Protein AF-A8DUS4-F1 (afdb_monomer_lite)

Sequence (116 aa):
LPGFLPTSLAGSRVEILASVLPTSLAGFRVEILASVLPTSLAGFRVEILASVLPTSLAGSRFEILASVLPTSLAGFRVEILASVLPTSLAGSRVEILASVLPTSLAGSRVEILASF

Organism: Nematostella vectensis (NCBI:txid45351)

Radius of gyration: 13.46 Å; chains: 1; bounding box: 34×23×40 Å

Foldseek 3Di:
DPEDEAQEAEDDEDEEDEHYEHQEYEAYEYEEYEEYEHQEYECYEYEAYEEYEYQEYENYEYAEYAEYEYQYYYNYEYAYAYEYEYAEYYCEEEHYCDDYHYVYYDNYDYHHNPDD

Secondary structure (DSSP, 8-state):
---B--SEEE--EEEEE--B--SEEES-EEEEES-B--SEEES-EEEEES-B--SEEES-EEEEESEE--SEEES-EEEESSEE--SEEES-EEEESS-B--SEEES-EEEE----

Structure (mmCIF, N/CA/C/O backbone):
data_AF-A8DUS4-F1
#
_entry.id   AF-A8DUS4-F1
#
loop_
_atom_site.group_PDB
_atom_site.id
_atom_site.type_symbol
_atom_site.label_atom_id
_atom_site.label_alt_id
_atom_site.label_comp_id
_atom_site.label_asym_id
_atom_site.label_entity_id
_atom_site.label_seq_id
_atom_site.pdbx_PDB_ins_code
_atom_site.Cartn_x
_atom_site.Cartn_y
_atom_site.Cartn_z
_atom_site.occupancy
_atom_site.B_iso_or_equiv
_atom_site.auth_seq_id
_atom_site.auth_comp_id
_atom_site.auth_asym_id
_atom_site.auth_atom_id
_atom_site.pdbx_PDB_model_num
ATOM 1 N N . LEU A 1 1 ? 17.129 16.583 -9.241 1.00 42.09 1 LEU A N 1
ATOM 2 C CA . LEU A 1 1 ? 17.591 15.274 -9.754 1.00 42.09 1 LEU A CA 1
ATOM 3 C C . LEU A 1 1 ? 16.783 14.931 -11.000 1.00 42.09 1 LEU A C 1
ATOM 5 O O . LEU A 1 1 ? 15.580 15.171 -10.967 1.00 42.09 1 LEU A O 1
ATOM 9 N N . PRO A 1 2 ? 17.407 14.447 -12.085 1.00 43.09 2 PRO A N 1
ATOM 10 C CA . PRO A 1 2 ? 16.682 14.018 -13.277 1.00 43.09 2 PRO A CA 1
ATOM 11 C C . PRO A 1 2 ? 15.841 12.785 -12.920 1.00 43.09 2 PRO A C 1
ATOM 13 O O . PRO A 1 2 ? 16.348 11.842 -12.317 1.00 43.09 2 PRO A O 1
ATOM 16 N N . GLY A 1 3 ? 14.541 12.834 -13.212 1.00 52.91 3 GLY A N 1
ATOM 17 C CA . GLY A 1 3 ? 13.609 11.753 -12.902 1.00 52.91 3 GLY A CA 1
ATOM 18 C C . GLY A 1 3 ? 13.905 10.513 -13.740 1.00 52.91 3 GLY A C 1
ATOM 19 O O . GLY A 1 3 ? 14.060 10.597 -14.956 1.00 52.91 3 GLY A O 1
ATOM 20 N N . PHE A 1 4 ? 13.983 9.358 -13.086 1.00 60.66 4 PHE A N 1
ATOM 21 C CA . PHE A 1 4 ? 14.087 8.066 -13.751 1.00 60.66 4 PHE A CA 1
ATOM 22 C C . PHE A 1 4 ? 12.674 7.627 -14.177 1.00 60.66 4 PHE A C 1
ATOM 24 O O . PHE A 1 4 ? 11.815 7.420 -13.314 1.00 60.66 4 PHE A O 1
ATOM 31 N N . LEU A 1 5 ? 12.432 7.527 -15.495 1.00 64.56 5 LEU A N 1
ATOM 32 C CA . LEU A 1 5 ? 11.129 7.197 -16.111 1.00 64.56 5 LEU A CA 1
ATOM 33 C C . LEU A 1 5 ? 11.109 5.825 -16.822 1.00 64.56 5 LEU A C 1
ATOM 35 O O . LEU A 1 5 ? 10.862 5.752 -18.027 1.00 64.56 5 LEU A O 1
ATOM 39 N N . PRO A 1 6 ? 11.406 4.715 -16.135 1.00 69.25 6 PRO A N 1
ATOM 40 C CA . PRO A 1 6 ? 11.277 3.390 -16.728 1.00 69.25 6 PRO A CA 1
ATOM 41 C C . PRO A 1 6 ? 9.799 2.969 -16.769 1.00 69.25 6 PRO A C 1
ATOM 43 O O . PRO A 1 6 ? 9.043 3.231 -15.842 1.00 69.25 6 PRO A O 1
ATOM 46 N N . THR A 1 7 ? 9.360 2.266 -17.809 1.00 77.38 7 THR A N 1
ATOM 47 C CA . THR A 1 7 ? 7.965 1.796 -17.928 1.00 77.38 7 THR A CA 1
ATOM 48 C C . THR A 1 7 ? 7.588 0.796 -16.832 1.00 77.38 7 THR A C 1
ATOM 50 O O . THR A 1 7 ? 6.485 0.842 -16.293 1.00 77.38 7 THR A O 1
ATOM 53 N N . SER A 1 8 ? 8.511 -0.091 -16.462 1.00 77.12 8 SER A N 1
ATOM 54 C CA . SER A 1 8 ? 8.323 -1.063 -15.387 1.00 77.12 8 SER A CA 1
ATOM 55 C C . SER A 1 8 ? 9.637 -1.307 -14.666 1.00 77.12 8 SER A C 1
ATOM 57 O O . SER A 1 8 ? 10.679 -1.444 -15.304 1.00 77.12 8 SER A O 1
ATOM 59 N N . LEU A 1 9 ? 9.574 -1.411 -13.343 1.00 75.62 9 LEU A N 1
ATOM 60 C CA . LEU A 1 9 ? 10.699 -1.789 -12.497 1.00 75.62 9 LEU A CA 1
ATOM 61 C C . LEU A 1 9 ? 10.341 -3.043 -11.709 1.00 75.62 9 LEU A C 1
ATOM 63 O O . LEU A 1 9 ? 9.258 -3.110 -11.125 1.00 75.62 9 LEU A O 1
ATOM 67 N N . ALA A 1 10 ? 11.251 -4.020 -11.697 1.00 79.19 10 ALA A N 1
ATOM 68 C CA . ALA A 1 10 ? 11.088 -5.280 -10.981 1.00 79.19 10 ALA A CA 1
ATOM 69 C C . ALA A 1 10 ? 12.379 -5.708 -10.256 1.00 79.19 10 ALA A C 1
ATOM 71 O O . ALA A 1 10 ? 13.431 -5.797 -10.886 1.00 79.19 10 ALA A O 1
ATOM 72 N N . GLY A 1 11 ? 12.264 -6.042 -8.964 1.00 72.12 11 GLY A N 1
ATOM 73 C CA . GLY A 1 11 ? 13.269 -6.789 -8.194 1.00 72.12 11 GLY A CA 1
ATOM 74 C C . GLY A 1 11 ? 14.458 -6.009 -7.600 1.00 72.12 11 GLY A C 1
ATOM 75 O O . GLY A 1 11 ? 14.926 -5.018 -8.151 1.00 72.12 11 GLY A O 1
ATOM 76 N N . SER A 1 12 ? 15.015 -6.579 -6.518 1.00 74.56 12 SER A N 1
ATOM 77 C CA . SER A 1 12 ? 16.177 -6.154 -5.694 1.00 74.56 12 SER A CA 1
ATOM 78 C C . SER A 1 12 ? 15.873 -5.290 -4.454 1.00 74.56 12 SER A C 1
ATOM 80 O O . SER A 1 12 ? 14.790 -4.727 -4.290 1.00 74.56 12 SER A O 1
ATOM 82 N N . ARG A 1 13 ? 16.847 -5.241 -3.529 1.00 79.06 13 ARG A N 1
ATOM 83 C CA . ARG A 1 13 ? 16.855 -4.357 -2.350 1.00 79.06 13 ARG A CA 1
ATOM 84 C C . ARG A 1 13 ? 17.469 -3.018 -2.748 1.00 79.06 13 ARG A C 1
ATOM 86 O O . ARG A 1 13 ? 18.525 -3.003 -3.373 1.00 79.06 13 ARG A O 1
ATOM 93 N N . VAL A 1 14 ? 16.824 -1.919 -2.373 1.00 75.56 14 VAL A N 1
ATOM 94 C CA . VAL A 1 14 ? 17.319 -0.562 -2.623 1.00 75.56 14 VAL A CA 1
ATOM 95 C C . VAL A 1 14 ? 17.349 0.213 -1.312 1.00 75.56 14 VAL A C 1
ATOM 97 O O . VAL A 1 14 ? 16.398 0.165 -0.538 1.00 75.56 14 VAL A O 1
ATOM 100 N N . GLU A 1 15 ? 18.451 0.906 -1.049 1.00 75.19 15 GLU A N 1
ATOM 101 C CA . GLU A 1 15 ? 18.667 1.609 0.221 1.00 75.19 15 GLU A CA 1
ATOM 102 C C . GLU A 1 15 ? 18.033 3.008 0.195 1.00 75.19 15 GLU A C 1
ATOM 104 O O . GLU A 1 15 ? 17.242 3.350 1.072 1.00 75.19 15 GLU A O 1
ATOM 109 N N . ILE A 1 16 ? 18.281 3.783 -0.870 1.00 71.00 16 ILE A N 1
ATOM 110 C CA . ILE A 1 16 ? 17.728 5.132 -1.051 1.00 71.00 16 ILE A CA 1
ATOM 111 C C . ILE A 1 16 ? 17.174 5.289 -2.468 1.00 71.00 16 ILE A C 1
ATOM 113 O O . ILE A 1 16 ? 17.897 5.131 -3.452 1.00 71.00 16 ILE A O 1
ATOM 117 N N . LEU A 1 17 ? 15.896 5.665 -2.573 1.00 70.94 17 LEU A N 1
ATOM 118 C CA . LEU A 1 17 ? 15.265 6.100 -3.824 1.00 70.94 17 LEU A CA 1
ATOM 119 C C . LEU A 1 17 ? 14.728 7.527 -3.689 1.00 70.94 17 LEU A C 1
ATOM 121 O O . LEU A 1 17 ? 13.789 7.807 -2.940 1.00 70.94 17 LEU A O 1
ATOM 125 N N . ALA A 1 18 ? 15.319 8.438 -4.462 1.00 68.00 18 ALA A N 1
ATOM 126 C CA . ALA A 1 18 ? 14.895 9.828 -4.550 1.00 68.00 18 ALA A CA 1
ATOM 127 C C . ALA A 1 18 ? 14.072 10.046 -5.829 1.00 68.00 18 ALA A C 1
ATOM 129 O O . ALA A 1 18 ? 14.643 10.255 -6.892 1.00 68.00 18 ALA A O 1
ATOM 130 N N . SER A 1 19 ? 12.740 10.039 -5.699 1.00 73.75 19 SER A N 1
ATOM 131 C CA . SER A 1 19 ? 11.755 10.286 -6.769 1.00 73.75 19 SER A CA 1
ATOM 132 C C . SER A 1 19 ? 11.788 9.291 -7.941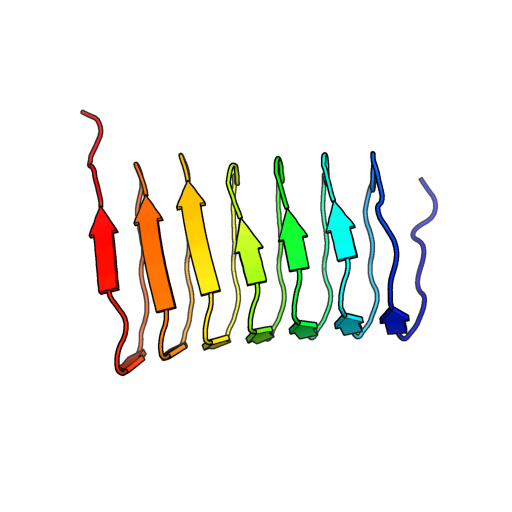 1.00 73.75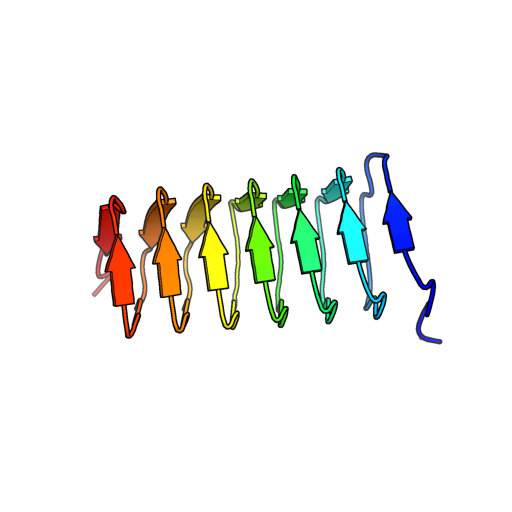 19 SER A C 1
ATOM 134 O O . SER A 1 19 ? 12.717 9.280 -8.746 1.00 73.75 19 SER A O 1
ATOM 136 N N . VAL A 1 20 ? 10.734 8.483 -8.091 1.00 74.12 20 VAL A N 1
ATOM 137 C CA . VAL A 1 20 ? 10.573 7.557 -9.232 1.00 74.12 20 VAL A CA 1
ATOM 138 C C . VAL A 1 20 ? 9.187 7.716 -9.847 1.00 74.12 20 VAL A C 1
ATOM 140 O O . VAL A 1 20 ? 8.191 7.788 -9.122 1.00 74.12 20 VAL A O 1
ATOM 143 N N . LEU A 1 21 ? 9.118 7.708 -11.182 1.00 81.62 21 LEU A N 1
ATOM 144 C CA . LEU A 1 21 ? 7.865 7.823 -11.934 1.00 81.62 21 LEU A CA 1
ATOM 145 C C . LEU A 1 21 ? 7.737 6.717 -13.010 1.00 81.62 21 LEU A C 1
ATOM 147 O O . LEU A 1 21 ? 7.793 7.008 -14.205 1.00 81.62 21 LEU A O 1
ATOM 151 N N . PRO A 1 22 ? 7.605 5.437 -12.614 1.00 79.00 22 PRO A N 1
ATOM 152 C CA . PRO A 1 22 ? 7.348 4.335 -13.536 1.00 79.00 22 PRO A CA 1
ATOM 153 C C . PRO A 1 22 ? 5.861 4.018 -13.673 1.00 79.00 22 PRO A C 1
ATOM 155 O O . PRO A 1 22 ? 5.086 4.328 -12.784 1.00 79.00 22 PRO A O 1
ATOM 158 N N . THR A 1 23 ? 5.426 3.319 -14.721 1.00 84.94 23 THR A N 1
ATOM 159 C CA . THR A 1 23 ? 4.019 2.874 -14.801 1.00 84.94 23 THR A CA 1
ATOM 160 C C . THR A 1 23 ? 3.720 1.781 -13.772 1.00 84.94 23 THR A C 1
ATOM 162 O O . THR A 1 23 ? 2.676 1.805 -13.117 1.00 84.94 23 THR A O 1
ATOM 165 N N . SER A 1 24 ? 4.650 0.840 -13.586 1.00 82.50 24 SER A N 1
ATOM 166 C CA . SER A 1 24 ? 4.521 -0.233 -12.600 1.00 82.50 24 SER A CA 1
ATOM 167 C C . SER A 1 24 ? 5.814 -0.468 -11.824 1.00 82.50 24 SER A C 1
ATOM 169 O O . SER A 1 24 ? 6.909 -0.480 -12.386 1.00 82.50 24 SER A O 1
ATOM 171 N N . LEU A 1 25 ? 5.672 -0.674 -10.518 1.00 81.75 25 LEU A N 1
ATOM 172 C CA . LEU A 1 25 ? 6.722 -1.172 -9.640 1.00 81.75 25 LEU A CA 1
ATOM 173 C C . LEU A 1 25 ? 6.248 -2.542 -9.119 1.00 81.75 25 LEU A C 1
ATOM 175 O O . LEU A 1 25 ? 5.109 -2.645 -8.649 1.00 81.75 25 LEU A O 1
ATOM 179 N N . ALA A 1 26 ? 7.104 -3.574 -9.174 1.00 85.31 26 ALA A N 1
ATOM 180 C CA . ALA A 1 26 ? 6.854 -4.912 -8.609 1.00 85.31 26 ALA A CA 1
ATOM 181 C C . ALA A 1 26 ? 8.046 -5.463 -7.786 1.00 85.31 26 ALA A C 1
ATOM 183 O O . ALA A 1 26 ? 9.174 -5.498 -8.271 1.00 85.31 26 ALA A O 1
ATOM 184 N N . GLY A 1 27 ? 7.809 -5.956 -6.565 1.00 81.44 27 GLY A N 1
ATOM 185 C CA . GLY A 1 27 ? 8.754 -6.840 -5.862 1.00 81.44 27 GLY A CA 1
ATOM 186 C C . GLY A 1 27 ? 10.061 -6.218 -5.341 1.00 81.44 27 GLY A C 1
ATOM 187 O O . GLY A 1 27 ? 11.110 -6.843 -5.493 1.00 81.44 27 GLY A O 1
ATOM 188 N N . PHE A 1 28 ? 10.034 -5.028 -4.725 1.00 78.62 28 PHE A N 1
ATOM 189 C CA . PHE A 1 28 ? 11.232 -4.445 -4.091 1.00 78.62 28 PHE A CA 1
ATOM 190 C C . PHE A 1 28 ? 11.110 -4.370 -2.573 1.00 78.62 28 PHE A C 1
ATOM 192 O O . PHE A 1 28 ? 10.020 -4.285 -2.000 1.00 78.62 28 PHE A O 1
ATOM 199 N N . ARG A 1 29 ? 12.278 -4.288 -1.935 1.00 81.81 29 ARG A N 1
ATOM 200 C CA . ARG A 1 29 ? 12.421 -3.824 -0.558 1.00 81.81 29 ARG A CA 1
ATOM 201 C C . ARG A 1 29 ? 13.162 -2.490 -0.561 1.00 81.81 29 ARG A C 1
ATOM 203 O O . ARG A 1 29 ? 14.291 -2.448 -1.049 1.00 81.81 29 ARG A O 1
ATOM 210 N N . VAL A 1 30 ? 12.539 -1.441 -0.027 1.00 77.06 30 VAL A N 1
ATOM 211 C CA . VAL A 1 30 ? 13.146 -0.106 0.076 1.00 77.06 30 VAL A CA 1
ATOM 212 C C . VAL A 1 30 ? 13.251 0.331 1.530 1.00 77.06 30 VAL A C 1
ATOM 214 O O . VAL A 1 30 ? 12.310 0.150 2.297 1.00 77.06 30 VAL A O 1
ATOM 217 N N . GLU A 1 31 ? 14.389 0.905 1.905 1.00 76.62 31 GLU A N 1
ATOM 218 C CA . GLU A 1 31 ? 14.610 1.415 3.260 1.00 76.62 31 GLU A CA 1
ATOM 219 C C . GLU A 1 31 ? 14.179 2.882 3.382 1.00 76.62 31 GLU A C 1
ATOM 221 O O . GLU A 1 31 ? 13.344 3.190 4.226 1.00 76.62 31 GLU A O 1
ATOM 226 N N . ILE A 1 32 ? 14.646 3.764 2.487 1.00 71.94 32 ILE A N 1
ATOM 227 C CA . ILE A 1 32 ? 14.253 5.181 2.458 1.00 71.94 32 ILE A CA 1
ATOM 228 C C . ILE A 1 32 ? 13.751 5.579 1.070 1.00 71.94 32 ILE A C 1
ATOM 230 O O . ILE A 1 32 ? 14.452 5.437 0.062 1.00 71.94 32 ILE 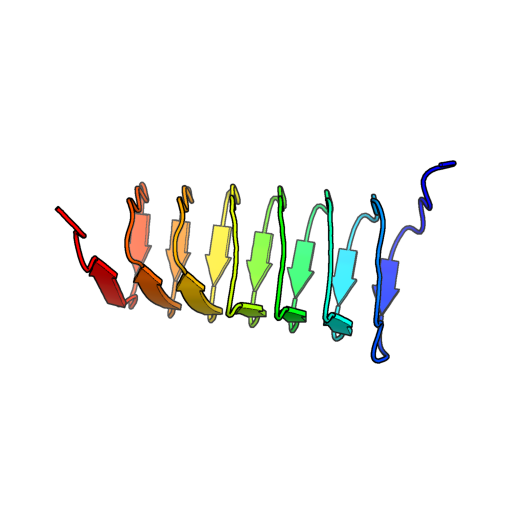A O 1
ATOM 234 N N . LEU A 1 33 ? 12.542 6.142 1.018 1.00 73.88 33 LEU A N 1
ATOM 235 C CA . LEU A 1 33 ? 11.939 6.602 -0.229 1.00 73.88 33 LEU A CA 1
ATOM 236 C C . LEU A 1 33 ? 11.242 7.962 -0.056 1.00 73.88 33 LEU A C 1
ATOM 238 O O . LEU A 1 33 ? 10.321 8.122 0.741 1.00 73.88 33 LEU A O 1
ATOM 242 N N . ALA A 1 34 ? 11.674 8.969 -0.817 1.00 73.00 34 ALA A N 1
ATOM 243 C CA . ALA A 1 34 ? 11.150 10.332 -0.665 1.00 73.00 34 ALA A CA 1
ATOM 244 C C . ALA A 1 34 ? 9.817 10.558 -1.405 1.00 73.00 34 ALA A C 1
ATOM 246 O O . ALA A 1 34 ? 8.913 11.201 -0.880 1.00 73.00 34 ALA A O 1
ATOM 247 N N . SER A 1 35 ? 9.686 10.054 -2.634 1.00 77.12 35 SER A N 1
ATOM 248 C CA . SER A 1 35 ? 8.469 10.206 -3.440 1.00 77.12 35 SER A CA 1
ATOM 249 C C . SER A 1 35 ? 8.392 9.135 -4.527 1.00 77.12 35 SER A C 1
ATOM 251 O O . SER A 1 35 ? 9.412 8.807 -5.137 1.00 77.12 35 SER A O 1
ATOM 253 N N . VAL A 1 36 ? 7.202 8.590 -4.779 1.00 78.69 36 VAL A N 1
ATOM 254 C CA . VAL A 1 36 ? 6.940 7.613 -5.848 1.00 78.69 36 VAL A CA 1
ATOM 255 C C . VAL A 1 36 ? 5.540 7.831 -6.417 1.00 78.69 36 VAL A C 1
ATOM 257 O O . VAL A 1 36 ? 4.574 7.968 -5.664 1.00 78.69 36 VAL A O 1
ATOM 260 N N . LEU 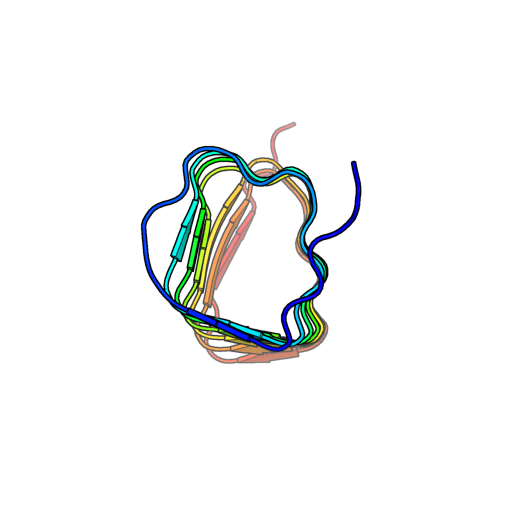A 1 37 ? 5.432 7.858 -7.749 1.00 83.50 37 LEU A N 1
ATOM 261 C CA . LEU A 1 37 ? 4.173 8.153 -8.448 1.00 83.50 37 LEU A CA 1
ATOM 262 C C . LEU A 1 37 ? 3.802 7.139 -9.565 1.00 83.50 37 LEU A C 1
ATOM 264 O O . LEU A 1 37 ? 3.581 7.539 -10.705 1.00 83.50 37 LEU A O 1
ATOM 268 N N . PRO A 1 38 ? 3.756 5.819 -9.297 1.00 82.88 38 PRO A N 1
ATOM 269 C CA . PRO A 1 38 ? 3.429 4.822 -10.305 1.00 82.88 38 PRO A CA 1
ATOM 270 C C . PRO A 1 38 ? 1.940 4.559 -10.429 1.00 82.88 38 PRO A C 1
ATOM 272 O O . PRO A 1 38 ? 1.208 4.664 -9.461 1.00 82.88 38 PRO A O 1
ATOM 275 N N . THR A 1 39 ? 1.471 4.087 -11.581 1.00 86.25 39 THR A N 1
ATOM 276 C CA . THR A 1 39 ? 0.068 3.662 -11.715 1.00 86.25 39 THR A CA 1
ATOM 277 C C . THR A 1 39 ? -0.240 2.442 -10.837 1.00 86.25 39 THR A C 1
ATOM 279 O O . THR A 1 39 ? -1.303 2.383 -10.220 1.00 86.25 39 THR A O 1
ATOM 282 N N . SER A 1 40 ? 0.690 1.484 -10.741 1.00 84.50 40 SER A N 1
ATOM 283 C CA . SER A 1 40 ? 0.504 0.249 -9.966 1.00 84.50 40 SER A CA 1
ATOM 284 C C . SER A 1 40 ? 1.743 -0.143 -9.159 1.00 84.50 40 SER A C 1
ATOM 286 O O . SER A 1 40 ? 2.853 -0.188 -9.691 1.00 84.50 40 SER A O 1
ATOM 288 N N . LEU A 1 41 ? 1.535 -0.509 -7.895 1.00 85.19 41 LEU A N 1
ATOM 289 C CA . LEU A 1 41 ? 2.556 -0.983 -6.953 1.00 85.19 41 LEU A CA 1
ATOM 290 C C . LEU A 1 41 ? 2.142 -2.345 -6.389 1.00 85.19 41 LEU A C 1
ATOM 292 O O . LEU A 1 41 ? 1.085 -2.459 -5.769 1.00 85.19 41 LEU A O 1
ATOM 296 N N . ALA A 1 42 ? 2.967 -3.375 -6.586 1.00 87.00 42 ALA A N 1
ATOM 297 C CA . ALA A 1 42 ? 2.649 -4.737 -6.155 1.00 87.00 42 ALA A CA 1
ATOM 298 C C . ALA A 1 42 ? 3.809 -5.432 -5.424 1.00 87.00 42 ALA A C 1
ATOM 300 O O . ALA A 1 42 ? 4.926 -5.492 -5.934 1.00 87.00 42 ALA A O 1
ATOM 301 N N . GLY A 1 43 ? 3.548 -6.011 -4.249 1.00 83.38 43 GLY A N 1
ATOM 302 C CA . GLY A 1 43 ? 4.534 -6.846 -3.552 1.00 83.38 43 GLY A CA 1
ATOM 303 C C . GLY A 1 43 ? 5.742 -6.086 -2.990 1.00 83.38 43 GLY A C 1
ATOM 304 O O . GLY A 1 43 ? 6.857 -6.593 -3.072 1.00 83.38 43 GLY A O 1
ATOM 305 N N . PHE A 1 44 ? 5.554 -4.872 -2.460 1.00 78.12 44 PHE A N 1
ATOM 306 C CA . PHE A 1 44 ? 6.649 -4.063 -1.899 1.00 78.12 44 PHE A CA 1
ATOM 307 C C . PHE A 1 44 ? 6.744 -4.167 -0.393 1.00 78.12 44 PHE A C 1
ATOM 309 O O . PHE A 1 44 ? 5.733 -4.326 0.286 1.00 78.12 44 PHE A O 1
ATOM 316 N N . ARG A 1 45 ? 7.951 -3.973 0.137 1.00 80.69 45 ARG A N 1
ATOM 317 C CA . ARG A 1 45 ? 8.156 -3.652 1.551 1.00 80.69 45 ARG A CA 1
ATOM 318 C C . ARG A 1 45 ? 8.906 -2.333 1.662 1.00 80.69 45 ARG A C 1
ATOM 320 O O . ARG A 1 45 ? 9.982 -2.219 1.075 1.00 80.69 45 ARG A O 1
ATOM 327 N N . VAL A 1 46 ? 8.363 -1.373 2.406 1.00 77.25 46 VAL A N 1
ATOM 328 C CA . VAL A 1 46 ? 9.051 -0.106 2.675 1.00 77.25 46 VAL A CA 1
ATOM 329 C C . VAL A 1 46 ? 9.138 0.189 4.165 1.00 77.25 46 VAL A C 1
ATOM 331 O O . VAL A 1 46 ? 8.161 0.014 4.889 1.00 77.25 46 VAL A O 1
ATOM 334 N N . GLU A 1 47 ? 10.315 0.633 4.598 1.00 77.25 47 GLU A N 1
ATOM 335 C CA . GLU A 1 47 ? 10.608 0.941 5.998 1.00 77.25 47 GLU A CA 1
ATOM 336 C C . GLU A 1 47 ? 10.303 2.408 6.328 1.00 77.25 47 GLU A C 1
ATOM 338 O O . GLU A 1 47 ? 9.497 2.655 7.215 1.00 77.25 47 GLU A O 1
ATOM 343 N N . ILE A 1 48 ? 10.844 3.374 5.572 1.00 71.75 48 ILE A N 1
ATOM 344 C CA . ILE A 1 48 ? 10.598 4.816 5.746 1.00 71.75 48 ILE A CA 1
ATOM 345 C C . ILE A 1 48 ? 10.224 5.458 4.411 1.00 71.75 48 ILE A C 1
ATOM 347 O O . ILE A 1 48 ? 10.978 5.396 3.435 1.00 71.75 48 ILE A O 1
ATOM 351 N N . LEU A 1 49 ? 9.068 6.125 4.364 1.00 69.62 49 LEU A N 1
ATOM 352 C CA . LEU A 1 49 ? 8.585 6.744 3.135 1.00 69.62 49 LEU A CA 1
ATOM 353 C C . LEU A 1 49 ? 7.812 8.050 3.364 1.00 69.62 49 LEU A C 1
ATOM 355 O O . LEU A 1 49 ? 6.942 8.138 4.225 1.00 69.62 49 LEU A O 1
ATOM 359 N N . ALA A 1 50 ? 8.107 9.082 2.569 1.00 73.31 50 ALA A N 1
ATOM 360 C CA . ALA A 1 50 ? 7.480 10.397 2.739 1.00 73.31 50 ALA A CA 1
ATOM 361 C C . ALA A 1 50 ? 6.182 10.579 1.921 1.00 73.31 50 ALA A C 1
ATOM 363 O O . ALA A 1 50 ? 5.214 11.126 2.442 1.00 73.31 50 ALA A O 1
ATOM 364 N N . SER A 1 51 ? 6.105 10.115 0.668 1.00 77.25 51 SER A N 1
ATOM 365 C CA . SER A 1 51 ? 4.863 10.215 -0.122 1.00 77.25 51 SER A CA 1
ATOM 366 C C . SER A 1 51 ? 4.759 9.174 -1.240 1.00 77.25 51 SER A C 1
ATOM 368 O O . SER A 1 51 ? 5.721 8.948 -1.978 1.00 77.25 51 SER A O 1
ATOM 370 N N . VAL A 1 52 ? 3.584 8.549 -1.377 1.00 78.69 52 VAL A N 1
ATOM 371 C CA . VAL A 1 52 ? 3.242 7.586 -2.440 1.00 78.69 52 VAL A CA 1
ATOM 372 C C . VAL A 1 52 ? 1.847 7.895 -2.992 1.00 78.69 52 VAL A C 1
ATOM 374 O O . VAL A 1 52 ? 0.863 7.880 -2.249 1.00 78.69 52 VAL A O 1
ATOM 377 N N . LEU A 1 53 ? 1.749 8.123 -4.309 1.00 83.25 53 LEU A N 1
ATOM 378 C CA . LEU A 1 53 ? 0.477 8.364 -5.019 1.00 83.25 53 LEU A CA 1
ATOM 379 C C . LEU A 1 53 ? 0.293 7.379 -6.195 1.00 83.25 53 LEU A C 1
ATOM 381 O O . LEU A 1 53 ? 0.588 7.717 -7.342 1.00 83.25 53 LEU A O 1
ATOM 385 N N . PRO A 1 54 ? -0.180 6.148 -5.947 1.00 84.31 54 PRO A N 1
ATOM 386 C CA . PRO A 1 54 ? -0.446 5.198 -7.006 1.00 84.31 54 PRO A CA 1
ATOM 387 C C . PRO A 1 54 ? -1.926 4.985 -7.251 1.00 84.31 54 PRO A C 1
ATOM 389 O O . PRO A 1 54 ? -2.722 5.045 -6.332 1.00 84.31 54 PRO A O 1
ATOM 392 N N . THR A 1 55 ? -2.337 4.647 -8.467 1.00 87.44 55 THR A N 1
ATOM 393 C CA . THR A 1 55 ? -3.753 4.319 -8.705 1.00 87.44 55 THR A CA 1
ATOM 394 C C . THR A 1 55 ? -4.146 3.019 -7.995 1.00 87.44 55 THR A C 1
ATOM 396 O O . THR A 1 55 ? -5.226 2.931 -7.408 1.00 87.44 55 THR A O 1
ATOM 399 N N . SER A 1 56 ? -3.260 2.020 -7.997 1.00 85.25 56 SER A N 1
ATOM 400 C CA . SER A 1 56 ? -3.490 0.730 -7.344 1.00 85.25 56 SER A CA 1
ATOM 401 C C . SER A 1 56 ? -2.289 0.269 -6.523 1.00 85.25 56 SER A C 1
ATOM 403 O O . SER A 1 56 ? -1.136 0.390 -6.946 1.00 85.25 56 SER A O 1
ATOM 405 N N . LEU A 1 57 ? -2.575 -0.292 -5.350 1.00 86.31 57 LEU A N 1
ATOM 406 C CA . LEU A 1 57 ? -1.589 -0.871 -4.452 1.00 86.31 57 LEU A CA 1
ATOM 407 C C . LEU A 1 57 ? -2.030 -2.281 -4.030 1.00 86.31 57 LEU A C 1
ATOM 409 O O . LEU A 1 57 ? -3.116 -2.461 -3.478 1.00 86.31 57 LEU A O 1
ATOM 413 N N . ALA A 1 58 ? -1.182 -3.283 -4.254 1.00 87.50 58 ALA A N 1
ATOM 414 C CA . ALA A 1 58 ? -1.486 -4.680 -3.959 1.00 87.50 58 ALA A CA 1
ATOM 415 C C . ALA A 1 58 ? -0.351 -5.370 -3.189 1.00 87.50 58 ALA A C 1
ATOM 417 O O . ALA A 1 58 ? 0.830 -5.153 -3.464 1.00 87.50 58 ALA A O 1
ATOM 418 N N . GLY A 1 59 ? -0.684 -6.231 -2.224 1.00 84.25 59 GLY A N 1
ATOM 419 C CA . GLY A 1 59 ? 0.282 -7.163 -1.623 1.00 84.25 59 GLY A CA 1
ATOM 420 C C . GLY A 1 59 ? 1.488 -6.506 -0.938 1.00 84.25 59 GLY A C 1
ATOM 421 O O . GLY A 1 59 ? 2.548 -7.120 -0.872 1.00 84.25 59 GLY A O 1
ATOM 422 N N . SER A 1 60 ? 1.377 -5.248 -0.507 1.00 81.94 60 SER A N 1
ATOM 423 C CA . SER A 1 60 ? 2.518 -4.443 -0.045 1.00 81.94 60 SER A CA 1
ATOM 424 C C . SER A 1 60 ? 2.524 -4.253 1.479 1.00 81.94 60 SER A C 1
ATOM 426 O O . SER A 1 60 ? 1.508 -4.441 2.149 1.00 81.94 60 SER A O 1
ATOM 428 N N . ARG A 1 61 ? 3.680 -3.918 2.056 1.00 81.88 61 ARG A N 1
ATOM 429 C CA . ARG A 1 61 ? 3.884 -3.728 3.498 1.00 81.88 61 ARG A CA 1
ATOM 430 C C . ARG A 1 61 ? 4.659 -2.447 3.788 1.00 81.88 61 ARG A C 1
ATOM 432 O O . ARG A 1 61 ? 5.665 -2.196 3.128 1.00 81.88 61 ARG A O 1
ATOM 439 N N . PHE A 1 62 ? 4.226 -1.687 4.789 1.00 78.69 62 PHE A N 1
ATOM 440 C CA . PHE A 1 62 ? 4.851 -0.418 5.169 1.00 78.69 62 PHE A CA 1
ATOM 441 C C . PHE A 1 62 ? 4.936 -0.266 6.694 1.00 78.69 62 PHE A C 1
ATOM 443 O O . PHE A 1 62 ? 3.986 -0.647 7.378 1.00 78.69 62 PHE A O 1
ATOM 450 N N . GLU A 1 63 ? 6.052 0.281 7.192 1.00 75.69 63 GLU A N 1
ATOM 451 C CA . GLU A 1 63 ? 6.343 0.470 8.633 1.00 75.69 63 GLU A CA 1
ATOM 452 C C . GLU A 1 63 ? 6.363 1.943 9.089 1.00 75.69 63 GLU A C 1
ATOM 454 O O . GLU A 1 63 ? 5.932 2.245 10.197 1.00 75.69 63 GLU A O 1
ATOM 459 N N . ILE A 1 64 ? 6.865 2.879 8.276 1.00 69.56 64 ILE A N 1
ATOM 460 C CA . ILE A 1 64 ? 6.847 4.320 8.575 1.00 69.56 64 ILE A CA 1
ATOM 461 C C . ILE A 1 64 ? 6.532 5.076 7.282 1.00 69.56 64 ILE A C 1
ATOM 463 O O . ILE A 1 64 ? 7.249 4.993 6.285 1.00 69.56 64 ILE A O 1
ATOM 467 N N . LEU A 1 65 ? 5.435 5.828 7.296 1.00 68.44 65 LEU A N 1
ATOM 468 C CA . LEU A 1 65 ? 4.892 6.577 6.162 1.00 68.44 65 LEU A CA 1
ATOM 469 C C . LEU A 1 65 ? 4.469 7.979 6.618 1.00 68.44 65 LEU A C 1
ATOM 471 O O . LEU A 1 65 ? 4.055 8.142 7.762 1.00 68.44 65 LEU A O 1
ATOM 475 N N . ALA A 1 66 ? 4.512 8.973 5.727 1.00 71.38 66 ALA A N 1
ATOM 476 C CA . ALA A 1 66 ? 3.905 10.287 5.979 1.00 71.38 66 ALA A CA 1
ATOM 477 C C . ALA A 1 66 ? 2.598 10.531 5.191 1.00 71.38 66 ALA A C 1
ATOM 479 O O . ALA A 1 66 ? 1.724 11.242 5.685 1.00 71.38 66 ALA A O 1
ATOM 480 N N . SER A 1 67 ? 2.417 9.940 4.001 1.00 76.44 67 SER A N 1
ATOM 481 C CA . SER A 1 67 ? 1.161 10.040 3.234 1.00 76.44 67 SER A CA 1
ATOM 482 C C . SER A 1 67 ? 1.026 8.960 2.152 1.00 76.44 67 SER A C 1
ATOM 484 O O . SER A 1 67 ? 1.990 8.674 1.433 1.00 76.44 67 SER A O 1
ATOM 486 N N . VAL A 1 68 ? -0.178 8.386 2.012 1.00 77.44 68 VAL A N 1
ATOM 487 C CA . VAL A 1 68 ? -0.539 7.407 0.968 1.00 77.44 68 VAL A CA 1
ATOM 488 C C . VAL A 1 68 ? -1.923 7.729 0.394 1.00 77.44 68 VAL A C 1
ATOM 490 O O . VAL A 1 68 ? -2.910 7.754 1.133 1.00 77.44 68 VAL A O 1
ATOM 493 N N . LEU A 1 69 ? -2.008 7.933 -0.928 1.00 83.50 69 LEU A N 1
ATOM 494 C CA . LEU A 1 69 ? -3.261 8.322 -1.598 1.00 83.50 69 LEU A CA 1
ATOM 495 C C . LEU A 1 69 ? -3.610 7.478 -2.844 1.00 83.50 69 LEU A C 1
ATOM 497 O O . LEU A 1 69 ? -3.498 7.967 -3.971 1.00 83.50 69 LEU A O 1
ATOM 501 N N . PRO A 1 70 ? -4.014 6.205 -2.675 1.00 85.00 70 PRO A N 1
ATOM 502 C CA . PRO A 1 70 ? -4.356 5.340 -3.789 1.00 85.00 70 PRO A CA 1
ATOM 503 C C . PRO A 1 70 ? -5.846 5.261 -4.092 1.00 85.00 70 PRO A C 1
ATOM 505 O O . PRO A 1 70 ? -6.680 5.356 -3.206 1.00 85.00 70 PRO A O 1
ATOM 508 N N . THR A 1 71 ? -6.225 4.979 -5.337 1.00 89.06 71 THR A N 1
ATOM 509 C CA . THR A 1 71 ? -7.640 4.705 -5.646 1.00 89.06 71 THR A CA 1
ATOM 510 C C . THR A 1 71 ? -8.061 3.343 -5.090 1.00 89.06 71 THR A C 1
ATOM 512 O O . THR A 1 71 ? -9.134 3.204 -4.506 1.00 89.06 71 THR A O 1
ATOM 515 N N . SER A 1 72 ? -7.210 2.325 -5.219 1.00 85.44 72 SER A N 1
ATOM 516 C CA . SER A 1 72 ? -7.513 0.968 -4.761 1.00 85.44 72 SER A CA 1
ATOM 517 C C . SER A 1 72 ? -6.360 0.355 -3.977 1.00 85.44 72 SER A C 1
ATOM 519 O O . SER A 1 72 ? -5.201 0.443 -4.382 1.00 85.44 72 SER A O 1
ATOM 521 N N . LEU A 1 73 ? -6.697 -0.304 -2.873 1.00 86.69 73 LEU A N 1
ATOM 522 C CA . LEU A 1 73 ? -5.778 -1.058 -2.035 1.00 86.69 73 LEU A CA 1
ATOM 523 C C . LEU A 1 73 ? -6.277 -2.494 -1.828 1.00 86.69 73 LEU A C 1
ATOM 525 O O . LEU A 1 73 ? -7.430 -2.705 -1.439 1.00 86.69 73 LEU A O 1
ATOM 529 N N . ALA A 1 74 ? -5.384 -3.473 -1.990 1.00 86.94 74 ALA A N 1
ATOM 530 C CA . ALA A 1 74 ? -5.677 -4.881 -1.738 1.00 86.94 74 ALA A CA 1
ATOM 531 C C . ALA A 1 74 ? -4.532 -5.618 -1.022 1.00 86.94 74 ALA A C 1
ATOM 533 O O . ALA A 1 74 ? -3.372 -5.530 -1.422 1.00 86.94 74 ALA A O 1
ATOM 534 N N . GLY A 1 75 ? -4.855 -6.410 0.004 1.00 83.25 75 GLY A N 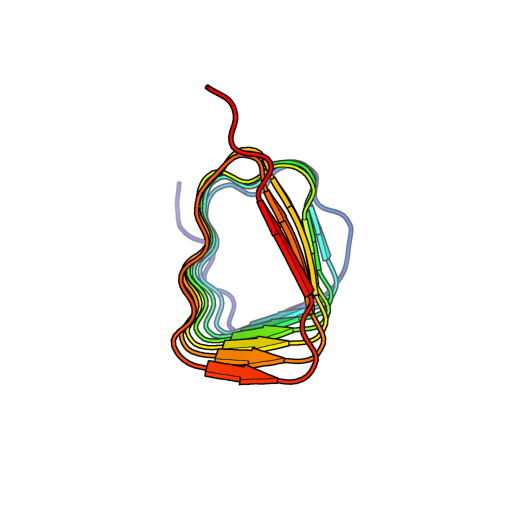1
ATOM 535 C CA . GLY A 1 75 ? -3.914 -7.359 0.610 1.00 83.25 75 GLY A CA 1
ATOM 536 C C . GLY A 1 75 ? -2.651 -6.728 1.204 1.00 83.25 75 GLY A C 1
ATOM 537 O O . GLY A 1 75 ? -1.563 -7.265 1.008 1.00 83.25 75 GLY A O 1
ATOM 538 N N . PHE A 1 76 ? -2.757 -5.591 1.893 1.00 78.81 76 PHE A N 1
ATOM 539 C CA . PHE A 1 76 ? -1.591 -4.898 2.455 1.00 78.81 76 PHE A CA 1
ATOM 540 C C . PHE A 1 76 ? -1.568 -4.895 3.990 1.00 78.81 76 PHE A C 1
ATOM 542 O O . PHE A 1 76 ? -2.595 -5.106 4.645 1.00 78.81 76 PHE A O 1
ATOM 549 N N . ARG A 1 77 ? -0.377 -4.643 4.553 1.00 78.69 77 ARG A N 1
ATOM 550 C CA . ARG A 1 77 ? -0.180 -4.345 5.981 1.00 78.69 77 ARG A CA 1
ATOM 551 C C . ARG A 1 77 ? 0.511 -3.002 6.147 1.00 78.69 77 ARG A C 1
ATOM 553 O O . ARG A 1 77 ? 1.553 -2.774 5.543 1.00 78.69 77 ARG A O 1
ATOM 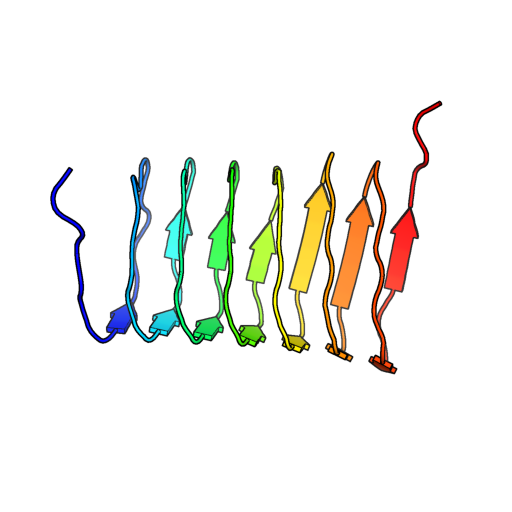560 N N . VAL A 1 78 ? -0.061 -2.144 6.968 1.00 74.81 78 VAL A N 1
ATOM 561 C CA . VAL A 1 78 ? 0.431 -0.791 7.190 1.00 74.81 78 VAL A CA 1
ATOM 562 C C . VAL A 1 78 ? 0.446 -0.539 8.698 1.00 74.81 78 VAL A C 1
ATOM 564 O O . VAL A 1 78 ? -0.605 -0.634 9.321 1.00 74.81 78 VAL A O 1
ATOM 567 N N . GLU A 1 79 ? 1.624 -0.269 9.255 1.00 75.00 79 GLU A N 1
ATOM 568 C CA . GLU A 1 79 ? 1.841 0.317 10.589 1.00 75.00 79 GLU A CA 1
ATOM 569 C C . GLU A 1 79 ? 2.303 1.764 10.335 1.00 75.00 79 GLU A C 1
ATOM 571 O O . GLU A 1 79 ? 3.270 1.943 9.602 1.00 75.00 79 GLU A O 1
ATOM 576 N N . ILE A 1 80 ? 1.595 2.812 10.792 1.00 64.94 80 ILE A N 1
ATOM 577 C CA . ILE A 1 80 ? 2.020 4.216 10.546 1.00 64.94 80 ILE A CA 1
ATOM 578 C C . ILE A 1 80 ? 1.744 5.173 11.709 1.00 64.94 80 ILE A C 1
ATOM 580 O O . ILE A 1 80 ? 0.751 5.073 12.418 1.00 64.94 80 ILE A O 1
ATOM 584 N N . LEU A 1 81 ? 2.565 6.222 11.762 1.00 58.50 81 LEU A N 1
ATOM 585 C CA . LEU A 1 81 ? 2.329 7.548 12.345 1.00 58.50 81 LEU A CA 1
ATOM 586 C C . LEU A 1 81 ? 1.497 8.573 11.496 1.00 58.50 81 LEU A C 1
ATOM 588 O O . LEU A 1 81 ? 1.440 9.731 11.897 1.00 58.50 81 LEU A O 1
ATOM 592 N N . ALA A 1 82 ? 0.871 8.246 10.344 1.00 65.94 82 ALA A N 1
ATOM 593 C CA . ALA A 1 82 ? 0.336 9.253 9.388 1.00 65.94 82 ALA A CA 1
ATOM 594 C C . ALA A 1 82 ? -0.882 8.831 8.512 1.00 65.94 82 ALA A C 1
ATOM 596 O O . ALA A 1 82 ? -1.374 7.717 8.627 1.00 65.94 82 ALA A O 1
ATOM 597 N N . SER A 1 83 ? -1.384 9.732 7.644 1.00 73.38 83 SER A N 1
ATOM 598 C CA . SER A 1 83 ? -2.688 9.657 6.931 1.00 73.38 83 SER A CA 1
ATOM 599 C C . SER A 1 83 ? -2.741 8.717 5.709 1.00 73.38 83 SER A C 1
ATOM 601 O O . SER A 1 83 ? -1.826 8.710 4.879 1.00 73.38 83 SER A O 1
ATOM 603 N N . VAL A 1 84 ? -3.854 7.977 5.554 1.00 77.06 84 VAL A N 1
ATOM 604 C CA . VAL A 1 84 ? -4.136 7.081 4.406 1.00 77.06 84 VAL A CA 1
ATOM 605 C C . VAL A 1 84 ? -5.558 7.301 3.868 1.00 77.06 84 VAL A C 1
ATOM 607 O O . VAL A 1 84 ? -6.535 7.092 4.586 1.00 77.06 84 VAL A O 1
ATOM 610 N N . LEU A 1 85 ? -5.705 7.656 2.585 1.00 81.25 85 LEU A N 1
ATOM 611 C CA . LEU A 1 85 ? -7.015 7.952 1.968 1.00 81.25 85 LEU A CA 1
ATOM 612 C C . LEU A 1 85 ? -7.245 7.144 0.677 1.00 81.25 85 LEU A C 1
ATOM 614 O O . LEU A 1 85 ? -6.859 7.591 -0.406 1.00 81.25 85 LEU A O 1
ATOM 618 N N . PRO A 1 86 ? -7.868 5.957 0.761 1.00 83.06 86 PRO A N 1
ATOM 619 C CA . PRO A 1 86 ? -8.192 5.177 -0.419 1.00 83.06 86 PRO A CA 1
ATOM 620 C C . PRO A 1 86 ? -9.646 5.287 -0.866 1.00 83.06 86 PRO A C 1
ATOM 622 O O . PRO A 1 86 ? -10.532 5.534 -0.063 1.00 83.06 86 PRO A O 1
ATOM 625 N N . THR A 1 87 ? -9.949 5.028 -2.138 1.00 87.62 87 THR A N 1
ATOM 626 C CA . THR A 1 87 ? -11.356 4.864 -2.557 1.00 87.62 87 THR A CA 1
ATOM 627 C C . THR A 1 87 ? -11.869 3.473 -2.163 1.00 87.62 87 THR A C 1
ATOM 629 O O . THR A 1 87 ? -12.921 3.337 -1.549 1.00 87.62 87 THR A O 1
ATOM 632 N N . SER A 1 88 ? -11.101 2.416 -2.433 1.00 84.56 88 SER A N 1
ATOM 633 C CA . SER A 1 88 ? -11.508 1.036 -2.137 1.00 84.56 88 SER A CA 1
ATOM 634 C C . SER A 1 88 ? -10.447 0.264 -1.360 1.00 84.56 88 SER A C 1
ATOM 636 O O . SER A 1 88 ? -9.261 0.342 -1.680 1.00 84.56 88 SER A O 1
ATOM 638 N N . LEU A 1 89 ? -10.893 -0.546 -0.396 1.00 84.62 89 LEU A N 1
ATOM 639 C CA . LEU A 1 89 ? -10.055 -1.366 0.478 1.00 84.62 89 LEU A CA 1
ATOM 640 C C . LEU A 1 89 ? -10.520 -2.831 0.495 1.00 84.62 89 LEU A C 1
ATOM 642 O O . LEU A 1 89 ? -11.652 -3.109 0.893 1.00 84.62 89 LEU A O 1
ATOM 646 N N . ALA A 1 90 ? -9.649 -3.775 0.122 1.00 85.75 90 ALA A N 1
ATOM 647 C CA . ALA A 1 90 ? -9.949 -5.211 0.141 1.00 85.75 90 ALA A CA 1
ATOM 648 C C . ALA A 1 90 ? -8.898 -6.035 0.909 1.00 85.75 90 ALA A C 1
ATOM 650 O O . ALA A 1 90 ? -7.699 -5.901 0.667 1.00 85.75 90 ALA A O 1
ATOM 651 N N . GLY A 1 91 ? -9.320 -6.921 1.818 1.00 83.44 91 GLY A N 1
ATOM 652 C CA . GLY A 1 91 ? -8.434 -7.916 2.448 1.00 83.44 91 GLY A CA 1
ATOM 653 C C . GLY A 1 91 ? -7.211 -7.343 3.180 1.00 83.44 91 GLY A C 1
ATOM 654 O O . GLY A 1 91 ? -6.142 -7.946 3.135 1.00 83.44 91 GLY A O 1
ATOM 655 N N . SER A 1 92 ? -7.323 -6.157 3.782 1.00 80.69 92 SER A N 1
ATOM 656 C CA . SER A 1 92 ? -6.164 -5.389 4.263 1.00 80.69 92 SER A CA 1
ATOM 657 C C . SER A 1 92 ? -6.148 -5.176 5.775 1.00 80.69 92 SER A C 1
ATOM 659 O O . SER A 1 92 ? -7.200 -5.190 6.416 1.00 80.69 92 SER A O 1
ATOM 661 N N . ARG A 1 93 ? -4.956 -4.976 6.354 1.00 81.25 93 ARG A N 1
ATOM 662 C CA . ARG A 1 93 ? -4.761 -4.663 7.780 1.00 81.25 93 ARG A CA 1
ATOM 663 C C . ARG A 1 93 ? -4.022 -3.345 7.944 1.00 81.25 93 ARG A C 1
ATOM 665 O O . ARG A 1 93 ? -2.928 -3.177 7.410 1.00 81.25 93 ARG A O 1
ATOM 672 N N . VAL A 1 94 ? -4.619 -2.440 8.702 1.00 75.69 94 VAL A N 1
ATOM 673 C CA . VAL A 1 94 ? -4.149 -1.065 8.837 1.00 75.69 94 VAL A CA 1
ATOM 674 C C . VAL A 1 94 ? -4.131 -0.696 10.314 1.00 75.69 94 VAL A C 1
ATOM 676 O O . VAL A 1 94 ? -5.166 -0.794 10.965 1.00 75.69 94 VAL A O 1
ATOM 679 N N . GLU A 1 95 ? -2.969 -0.306 10.825 1.00 77.94 95 GLU A N 1
ATOM 680 C CA . GLU A 1 95 ? -2.735 0.119 12.206 1.00 77.94 95 GLU A CA 1
ATOM 681 C C . GLU A 1 95 ? -2.075 1.503 12.164 1.00 77.94 95 GLU A C 1
ATOM 683 O O . GLU A 1 95 ? -0.964 1.647 11.653 1.00 77.94 95 GLU A O 1
ATOM 688 N N . ILE A 1 96 ? -2.792 2.550 12.588 1.00 66.62 96 ILE A N 1
ATOM 689 C CA . ILE A 1 96 ? -2.335 3.940 12.416 1.00 66.62 96 ILE A CA 1
ATOM 690 C C . ILE A 1 96 ? -2.524 4.755 13.688 1.00 66.62 96 ILE A C 1
ATOM 692 O O . ILE A 1 96 ? -3.568 4.671 14.326 1.00 66.62 96 ILE A O 1
ATOM 696 N N . LEU A 1 97 ? -1.566 5.634 13.986 1.00 64.12 97 LEU A N 1
ATOM 697 C CA . LEU A 1 97 ? -1.713 6.715 14.964 1.00 64.12 97 LEU A CA 1
ATOM 698 C C . LEU A 1 97 ? -2.516 7.945 14.450 1.00 64.12 97 LEU A C 1
ATOM 700 O O . LEU A 1 97 ? -2.676 8.930 15.163 1.00 64.12 97 LEU A O 1
ATOM 704 N N . ALA A 1 98 ? -3.024 7.913 13.209 1.00 65.50 98 ALA A N 1
ATOM 705 C CA . ALA A 1 98 ? -3.678 9.016 12.487 1.00 65.50 98 ALA A CA 1
ATOM 706 C C . ALA A 1 98 ? -4.889 8.525 11.646 1.00 65.50 98 ALA A C 1
ATOM 708 O O . ALA A 1 98 ? -5.316 7.379 11.774 1.00 65.50 98 ALA A O 1
ATOM 709 N N . SER A 1 99 ? -5.489 9.386 10.806 1.00 67.56 99 SER A N 1
ATOM 710 C CA . SER A 1 99 ? -6.775 9.101 10.139 1.00 67.56 99 SER A CA 1
ATOM 711 C C . SER A 1 99 ? -6.698 8.161 8.922 1.00 67.56 99 SER A C 1
ATOM 713 O O . SER A 1 99 ? -5.723 8.143 8.166 1.00 67.56 99 SER A O 1
ATOM 715 N N . VAL A 1 100 ? -7.794 7.419 8.710 1.00 74.31 100 VAL A N 1
ATOM 716 C CA . VAL A 1 100 ? -8.076 6.623 7.504 1.00 74.31 100 VAL A CA 1
ATOM 717 C C . VAL A 1 100 ? -9.481 6.953 7.014 1.00 74.31 100 VAL A C 1
ATOM 719 O O . VAL A 1 100 ? -10.421 6.881 7.805 1.00 74.31 100 VAL A O 1
ATOM 722 N N . LEU A 1 101 ? -9.650 7.273 5.725 1.00 75.44 101 LEU A N 1
ATOM 723 C CA . LEU A 1 101 ? -10.980 7.515 5.144 1.00 75.44 101 LEU A CA 1
ATOM 724 C C . LEU A 1 101 ? -11.177 6.783 3.805 1.00 75.44 101 LEU A C 1
ATOM 726 O O . LEU A 1 101 ? -10.808 7.310 2.756 1.00 75.44 101 LEU A O 1
ATOM 730 N N . PRO A 1 102 ? -11.769 5.579 3.835 1.00 77.81 102 PRO A N 1
ATOM 731 C CA . PRO A 1 102 ? -12.146 4.813 2.659 1.00 77.81 102 PRO A CA 1
ATOM 732 C C . PRO A 1 102 ? -13.612 5.021 2.251 1.00 77.81 102 PRO A C 1
ATOM 734 O O . PRO A 1 102 ? -14.480 5.117 3.117 1.00 77.81 102 PRO A O 1
ATOM 737 N N . THR A 1 103 ? -13.924 5.014 0.948 1.00 82.69 103 THR A N 1
ATOM 738 C CA . THR A 1 103 ? -15.328 5.048 0.479 1.00 82.69 103 THR A CA 1
ATOM 739 C C . THR A 1 103 ? -15.963 3.660 0.331 1.00 82.69 103 THR A C 1
ATOM 741 O O . THR A 1 103 ? -17.187 3.557 0.351 1.00 82.69 103 THR A O 1
ATOM 744 N N . SER A 1 104 ? -15.172 2.584 0.227 1.00 80.00 104 SER A N 1
ATOM 745 C CA . SER A 1 104 ? -15.665 1.198 0.165 1.00 80.00 104 SER A CA 1
ATOM 746 C C . SER A 1 104 ? -14.710 0.205 0.836 1.00 80.00 104 SER A C 1
ATOM 748 O O . SER A 1 104 ? -13.509 0.215 0.555 1.00 80.00 104 SER A O 1
ATOM 750 N N . LEU A 1 105 ? -15.243 -0.674 1.699 1.00 79.94 105 LEU A N 1
ATOM 751 C CA . LEU A 1 105 ? -14.497 -1.693 2.454 1.00 79.94 105 LEU A CA 1
ATOM 752 C C . LEU A 1 105 ? -15.050 -3.103 2.227 1.00 79.94 105 LEU A C 1
ATOM 754 O O . LEU A 1 105 ? -16.235 -3.349 2.435 1.00 79.94 105 LEU A O 1
ATOM 758 N N . ALA A 1 106 ? -14.163 -4.054 1.928 1.00 81.94 106 ALA A N 1
ATOM 759 C CA . ALA A 1 106 ? -14.462 -5.484 1.917 1.00 81.94 106 ALA A CA 1
ATOM 760 C C . ALA A 1 106 ? -13.369 -6.274 2.659 1.00 81.94 106 ALA A C 1
ATOM 762 O O . ALA A 1 106 ? -12.183 -6.177 2.341 1.00 81.94 106 ALA A O 1
ATOM 763 N N . GLY A 1 107 ? -13.746 -7.057 3.676 1.00 80.88 107 GLY A N 1
ATOM 764 C CA . GLY A 1 107 ? -12.830 -7.973 4.376 1.00 80.88 107 GLY A CA 1
ATOM 765 C C . GLY A 1 107 ? -11.561 -7.328 4.959 1.00 80.88 107 GLY A C 1
ATOM 766 O O . GLY A 1 107 ? -10.524 -7.983 5.011 1.00 80.88 107 GLY A O 1
ATOM 767 N N . SER A 1 108 ? -11.610 -6.049 5.343 1.00 79.94 108 SER A N 1
ATOM 768 C CA . SER A 1 108 ? -10.451 -5.290 5.841 1.00 79.94 108 SER A CA 1
ATOM 769 C C . SER A 1 108 ? -10.618 -4.903 7.312 1.00 79.94 108 SER A C 1
ATOM 771 O O . SER A 1 108 ? -11.736 -4.664 7.762 1.00 79.94 108 SER A O 1
ATOM 773 N N . ARG A 1 109 ? -9.507 -4.825 8.055 1.00 82.00 109 ARG A N 1
ATOM 774 C CA . ARG A 1 109 ? -9.453 -4.394 9.461 1.00 82.00 109 ARG A CA 1
ATOM 775 C C . ARG A 1 109 ? -8.631 -3.111 9.571 1.00 82.00 109 ARG A C 1
ATOM 777 O O . ARG A 1 109 ? -7.482 -3.088 9.133 1.00 82.00 109 ARG A O 1
ATOM 784 N N . VAL A 1 110 ? -9.221 -2.084 10.176 1.00 75.75 110 VAL A N 1
ATOM 785 C CA . VAL A 1 110 ? -8.580 -0.791 10.443 1.00 75.75 110 VAL A CA 1
ATOM 786 C C . VAL A 1 110 ? -8.608 -0.540 11.947 1.00 75.75 110 VAL A C 1
ATOM 788 O O . VAL A 1 110 ? -9.664 -0.651 12.565 1.00 75.75 110 VAL A O 1
ATOM 791 N N . GLU A 1 111 ? -7.452 -0.228 12.520 1.00 77.25 111 GLU A N 1
ATOM 792 C CA . GLU A 1 111 ? -7.267 0.101 13.930 1.00 77.25 111 GLU A CA 1
ATOM 793 C C . GLU A 1 111 ? -6.570 1.464 14.020 1.00 77.25 111 GLU A C 1
ATOM 795 O O . GLU A 1 111 ? -5.477 1.648 13.486 1.00 77.25 111 GLU A O 1
ATOM 800 N N . ILE A 1 112 ? -7.255 2.442 14.622 1.00 70.81 112 ILE A N 1
ATOM 801 C CA . ILE A 1 112 ? -6.769 3.819 14.765 1.00 70.81 112 ILE A CA 1
ATOM 802 C C . ILE A 1 112 ? -6.443 4.042 16.240 1.00 70.81 112 ILE A C 1
ATOM 804 O O . ILE A 1 112 ? -7.350 4.139 17.069 1.00 70.81 112 ILE A O 1
ATOM 808 N N . LEU A 1 113 ? -5.157 4.130 16.568 1.00 66.38 113 LEU A N 1
ATOM 809 C CA . LEU A 1 113 ? -4.691 4.576 17.873 1.00 66.38 113 LEU A CA 1
ATOM 810 C C . LEU A 1 113 ? -4.619 6.103 17.848 1.00 66.38 113 LEU A C 1
ATOM 812 O O . LEU A 1 113 ? -3.594 6.672 17.512 1.00 66.38 113 LEU A O 1
ATOM 816 N N . ALA A 1 114 ? -5.708 6.800 18.160 1.00 55.75 114 ALA A N 1
ATOM 817 C CA . ALA A 1 114 ? -5.640 8.254 18.283 1.00 55.75 114 ALA A CA 1
ATOM 818 C C . ALA A 1 114 ? -4.633 8.628 19.390 1.00 55.75 114 ALA A C 1
ATOM 820 O O . ALA A 1 114 ? -4.897 8.390 20.569 1.00 55.75 114 ALA A O 1
ATOM 821 N N . SER A 1 115 ? -3.475 9.185 19.028 1.00 44.97 115 SER A N 1
ATOM 822 C CA . SER A 1 115 ? -2.630 9.887 19.994 1.00 44.97 115 SER A CA 1
ATOM 823 C C . SER A 1 115 ? -3.247 11.263 20.243 1.00 44.97 115 SER A C 1
ATOM 825 O O . SER A 1 115 ? -3.378 12.044 19.298 1.00 44.97 115 SER A O 1
ATOM 827 N N . PHE A 1 116 ? -3.660 11.516 21.486 1.00 41.94 116 PHE A N 1
ATOM 828 C CA . PHE A 1 116 ? -4.000 12.855 21.979 1.00 41.94 116 PHE A CA 1
ATOM 829 C C . PHE A 1 116 ? -2.773 13.769 21.967 1.00 41.94 116 PHE A C 1
ATOM 831 O O . PHE A 1 116 ? -1.669 13.260 22.277 1.00 41.94 116 PHE A O 1
#

pLDDT: mean 76.23, std 9.41, range [41.94, 89.06]